Protein AF-A0A401Z624-F1 (afdb_monomer_lite)

Foldseek 3Di:
DDPPPPLVVLLVVLVVDDLLNLLVLLCVQLVHDSVPADQQDQSVVSPDDLVSLVVVCVVNVSSQQNDDSVQCVVRVGSNSVRVSSVVSSVVSVVVPDPPPPDDDD

Structure (mmCIF, N/CA/C/O backbone):
data_AF-A0A401Z624-F1
#
_entry.id   AF-A0A401Z624-F1
#
loop_
_atom_site.group_PDB
_atom_site.id
_atom_site.type_symbol
_atom_site.label_atom_id
_atom_site.label_alt_id
_atom_site.label_comp_id
_atom_site.label_asym_id
_atom_site.label_entity_id
_atom_site.label_seq_id
_atom_site.pdbx_PDB_ins_code
_atom_site.Cartn_x
_atom_site.Cartn_y
_atom_site.Cartn_z
_atom_site.occupancy
_atom_site.B_iso_or_equiv
_atom_site.auth_seq_id
_atom_site.auth_comp_id
_atom_site.auth_asym_id
_atom_site.auth_atom_id
_atom_site.pdbx_PDB_model_num
ATOM 1 N N . MET A 1 1 ? 33.725 -10.869 -4.972 1.00 37.97 1 MET A N 1
ATOM 2 C CA . MET A 1 1 ? 32.583 -11.779 -5.185 1.00 37.97 1 MET A CA 1
ATOM 3 C C . MET A 1 1 ? 31.364 -10.884 -5.288 1.00 37.97 1 MET A C 1
ATOM 5 O O . MET A 1 1 ? 30.887 -10.403 -4.270 1.00 37.97 1 MET A O 1
ATOM 9 N N . GLU A 1 2 ? 30.990 -10.493 -6.501 1.00 45.91 2 GLU A N 1
ATOM 10 C CA . GLU A 1 2 ? 29.825 -9.629 -6.716 1.00 45.91 2 GLU A CA 1
ATOM 11 C C . GLU A 1 2 ? 28.562 -10.496 -6.592 1.00 45.91 2 GLU A C 1
ATOM 13 O O . GLU A 1 2 ? 28.540 -11.584 -7.176 1.00 45.91 2 GLU A O 1
ATOM 18 N N . PRO A 1 3 ? 27.530 -10.097 -5.826 1.00 47.41 3 PRO A N 1
ATOM 19 C CA . PRO A 1 3 ? 26.260 -10.803 -5.850 1.00 47.41 3 PRO A CA 1
ATOM 20 C C . PRO A 1 3 ? 25.618 -10.533 -7.211 1.00 47.41 3 PRO A C 1
ATOM 22 O O . PRO A 1 3 ? 25.038 -9.475 -7.445 1.00 47.41 3 PRO A O 1
ATOM 25 N N . ARG A 1 4 ? 25.764 -11.481 -8.139 1.00 44.25 4 ARG A N 1
ATOM 26 C CA . ARG A 1 4 ? 24.970 -11.526 -9.364 1.00 44.25 4 ARG A CA 1
ATOM 27 C C . ARG A 1 4 ? 23.525 -11.725 -8.921 1.00 44.25 4 ARG A C 1
ATOM 29 O O . ARG A 1 4 ? 23.127 -12.836 -8.604 1.00 44.25 4 ARG A O 1
ATOM 36 N N . THR A 1 5 ? 22.770 -10.639 -8.801 1.00 48.84 5 THR A N 1
ATOM 37 C CA . THR A 1 5 ? 21.320 -10.720 -8.645 1.00 48.84 5 THR A CA 1
ATOM 38 C C . THR A 1 5 ? 20.800 -11.328 -9.937 1.00 48.84 5 THR A C 1
ATOM 40 O O . THR A 1 5 ? 20.775 -10.655 -10.966 1.00 48.84 5 THR A O 1
ATOM 43 N N . ASP A 1 6 ? 20.485 -12.620 -9.919 1.00 51.53 6 ASP A N 1
ATOM 44 C CA . ASP A 1 6 ? 19.865 -13.287 -11.053 1.00 51.53 6 ASP A CA 1
ATOM 45 C C . ASP A 1 6 ? 18.587 -12.521 -11.437 1.00 51.53 6 ASP A C 1
ATOM 47 O O . ASP A 1 6 ? 17.678 -12.412 -10.607 1.00 51.53 6 ASP A O 1
ATOM 51 N N . PRO A 1 7 ? 18.479 -11.984 -12.669 1.00 56.34 7 PRO A N 1
ATOM 52 C CA . PRO A 1 7 ? 17.293 -11.234 -13.092 1.00 56.34 7 PRO A CA 1
ATOM 53 C C . PRO A 1 7 ? 16.022 -12.098 -13.022 1.00 56.34 7 PRO A C 1
ATOM 55 O O . PRO A 1 7 ? 14.942 -11.592 -12.740 1.00 56.34 7 PRO A O 1
ATOM 58 N N . ASN A 1 8 ? 16.176 -13.420 -13.147 1.00 54.53 8 ASN A N 1
ATOM 59 C CA . ASN A 1 8 ? 15.101 -14.401 -13.009 1.00 54.53 8 ASN A CA 1
ATOM 60 C C . ASN A 1 8 ? 14.510 -14.475 -11.583 1.00 54.53 8 ASN A C 1
ATOM 62 O O . ASN A 1 8 ? 13.323 -14.730 -11.410 1.00 54.53 8 ASN A O 1
ATOM 66 N N . ALA A 1 9 ? 15.315 -14.237 -10.539 1.00 58.25 9 ALA A N 1
ATOM 67 C CA . ALA A 1 9 ? 14.831 -14.271 -9.155 1.00 58.25 9 ALA A CA 1
ATOM 68 C C . ALA A 1 9 ? 14.008 -13.022 -8.801 1.00 58.25 9 ALA A C 1
ATOM 70 O O . ALA A 1 9 ? 13.064 -13.105 -8.014 1.00 58.25 9 ALA A O 1
ATOM 71 N N . ALA A 1 10 ? 14.354 -11.872 -9.387 1.00 58.62 10 ALA A N 1
ATOM 72 C CA . ALA A 1 10 ? 13.583 -10.644 -9.234 1.00 58.62 10 ALA A CA 1
ATOM 73 C C . ALA A 1 10 ? 12.229 -10.741 -9.956 1.00 58.62 10 ALA A C 1
ATOM 75 O O . ALA A 1 10 ? 11.221 -10.349 -9.374 1.00 58.62 10 ALA A O 1
ATOM 76 N N . ASP A 1 11 ? 12.192 -11.338 -11.154 1.00 58.66 11 ASP A N 1
ATOM 77 C CA . ASP A 1 11 ? 10.957 -11.551 -11.923 1.00 58.66 11 ASP A CA 1
ATOM 78 C C . ASP A 1 11 ? 9.979 -12.494 -11.199 1.00 58.66 11 ASP A C 1
ATOM 80 O O . ASP A 1 11 ? 8.834 -12.125 -10.945 1.00 58.66 11 ASP A O 1
ATOM 84 N N . ALA A 1 12 ? 10.456 -13.641 -10.701 1.00 63.97 12 ALA A N 1
ATOM 85 C CA . ALA A 1 12 ? 9.631 -14.554 -9.902 1.00 63.97 12 ALA A CA 1
ATOM 86 C C . ALA A 1 12 ? 9.092 -13.903 -8.611 1.00 63.97 12 ALA A C 1
ATOM 88 O O . ALA A 1 12 ? 7.979 -14.191 -8.158 1.00 63.97 12 ALA A O 1
ATOM 89 N N . ALA A 1 13 ? 9.869 -13.008 -7.996 1.00 66.81 13 ALA A N 1
ATOM 90 C CA . ALA A 1 13 ? 9.464 -12.321 -6.776 1.00 66.81 13 ALA A CA 1
ATOM 91 C C . ALA A 1 13 ? 8.504 -11.143 -7.043 1.00 66.81 13 ALA A C 1
ATOM 93 O O . ALA A 1 13 ? 7.636 -10.870 -6.210 1.00 66.81 13 ALA A O 1
ATOM 94 N N . ALA A 1 14 ? 8.613 -10.490 -8.204 1.00 71.19 14 ALA A N 1
ATOM 95 C CA . ALA A 1 14 ? 7.617 -9.553 -8.716 1.00 71.19 14 ALA A CA 1
ATOM 96 C C . ALA A 1 14 ? 6.309 -10.274 -9.069 1.00 71.19 14 ALA A C 1
ATOM 98 O O . ALA A 1 14 ? 5.232 -9.778 -8.736 1.00 71.19 14 ALA A O 1
ATOM 99 N N . ASP A 1 15 ? 6.382 -11.462 -9.673 1.00 74.69 15 ASP A N 1
ATOM 100 C CA . ASP A 1 15 ? 5.212 -12.276 -10.004 1.00 74.69 15 ASP A CA 1
ATOM 101 C C . ASP A 1 15 ? 4.479 -12.801 -8.757 1.00 74.69 15 ASP A C 1
ATOM 103 O O . ASP A 1 15 ? 3.252 -12.850 -8.701 1.00 74.69 15 ASP A O 1
ATOM 107 N N . SER A 1 16 ? 5.233 -13.055 -7.687 1.00 79.25 16 SER A N 1
ATOM 108 C CA . SER A 1 16 ? 4.692 -13.439 -6.379 1.00 79.25 16 SER A CA 1
ATOM 109 C C . SER A 1 16 ? 3.860 -12.337 -5.697 1.00 79.25 16 SER A C 1
ATOM 111 O O . SER A 1 16 ? 3.217 -12.594 -4.672 1.00 79.25 16 SER A O 1
ATOM 113 N N . MET A 1 17 ? 3.878 -11.100 -6.208 1.00 87.94 17 MET A N 1
ATOM 114 C CA . MET A 1 17 ? 3.073 -10.000 -5.681 1.00 87.94 17 MET A CA 1
ATOM 115 C C . MET A 1 17 ? 1.659 -10.056 -6.265 1.00 87.94 17 MET A C 1
ATOM 117 O O . MET A 1 17 ? 1.445 -9.739 -7.431 1.00 87.94 17 MET A O 1
ATOM 121 N N . THR A 1 18 ? 0.684 -10.423 -5.436 1.00 91.38 18 THR A N 1
ATOM 122 C CA . THR A 1 18 ? -0.733 -10.575 -5.809 1.00 91.38 18 THR A CA 1
ATOM 123 C C . THR A 1 18 ? -1.636 -9.667 -4.955 1.00 91.38 18 THR A C 1
ATOM 125 O O . THR A 1 18 ? -1.199 -9.215 -3.890 1.00 91.38 18 THR A O 1
ATOM 128 N N . PRO A 1 19 ? -2.898 -9.396 -5.360 1.00 91.38 19 PRO A N 1
ATOM 129 C CA . PRO A 1 19 ? -3.818 -8.584 -4.558 1.00 91.38 19 PRO A CA 1
ATOM 130 C C . PRO A 1 19 ? -3.997 -9.067 -3.106 1.00 91.38 19 PRO A C 1
ATOM 132 O O . PRO A 1 19 ? -3.926 -8.228 -2.203 1.00 91.38 19 PRO A O 1
ATOM 135 N N . PRO A 1 20 ? -4.198 -10.379 -2.826 1.00 91.94 20 PRO A N 1
ATOM 136 C CA . PRO A 1 20 ? -4.304 -10.850 -1.447 1.00 91.94 20 PRO A CA 1
ATOM 137 C C . PRO A 1 20 ? -2.996 -10.635 -0.678 1.00 91.94 20 PRO A C 1
ATOM 139 O O . PRO A 1 20 ? -3.040 -10.119 0.431 1.00 91.94 20 PRO A O 1
ATOM 142 N N . ARG A 1 21 ? -1.835 -10.881 -1.299 1.00 91.12 21 ARG A N 1
ATOM 143 C CA . ARG A 1 21 ? -0.517 -10.635 -0.688 1.00 91.12 21 ARG A CA 1
ATOM 144 C C . ARG A 1 21 ? -0.309 -9.175 -0.296 1.00 91.12 21 ARG A C 1
ATOM 146 O O . ARG A 1 21 ? 0.212 -8.892 0.783 1.00 91.12 21 ARG A O 1
ATOM 153 N N . LEU A 1 22 ? -0.696 -8.243 -1.170 1.00 92.38 22 LEU A N 1
ATOM 154 C CA . LEU A 1 22 ? -0.631 -6.808 -0.890 1.00 92.38 22 LEU A CA 1
ATOM 155 C C . LEU A 1 22 ? -1.487 -6.466 0.331 1.00 92.38 22 LEU A C 1
ATOM 157 O O . LEU A 1 22 ? -1.010 -5.816 1.259 1.00 92.38 22 LEU A O 1
ATOM 161 N N . ARG A 1 23 ? -2.734 -6.943 0.340 1.00 94.00 23 ARG A N 1
ATOM 162 C CA . ARG A 1 23 ? -3.674 -6.743 1.444 1.00 94.00 23 ARG A CA 1
ATOM 163 C C . ARG A 1 23 ? -3.140 -7.315 2.754 1.00 94.00 23 ARG A C 1
ATOM 165 O O . ARG A 1 23 ? -3.147 -6.597 3.744 1.00 94.00 23 ARG A O 1
ATOM 172 N N . GLU A 1 24 ? -2.643 -8.549 2.761 1.00 93.25 24 GLU A N 1
ATOM 173 C CA . GLU A 1 24 ? -2.038 -9.184 3.941 1.00 93.25 24 GLU A CA 1
ATOM 174 C C . GLU A 1 24 ? -0.857 -8.371 4.479 1.00 93.25 24 GLU A C 1
ATOM 176 O O . GLU A 1 24 ? -0.768 -8.111 5.677 1.00 93.25 24 GLU A O 1
ATOM 181 N N . THR A 1 25 ? 0.020 -7.908 3.585 1.00 91.62 25 THR A N 1
ATOM 182 C CA . THR A 1 25 ? 1.190 -7.103 3.956 1.00 91.62 25 THR A CA 1
ATOM 183 C C . THR A 1 25 ? 0.768 -5.786 4.611 1.00 91.62 25 THR A C 1
ATOM 185 O O . THR A 1 25 ? 1.297 -5.410 5.654 1.00 91.62 25 THR A O 1
ATOM 188 N N . VAL A 1 26 ? -0.208 -5.088 4.027 1.00 92.31 26 VAL A N 1
ATOM 189 C CA . VAL A 1 26 ? -0.732 -3.828 4.570 1.00 92.31 26 VAL A CA 1
ATOM 190 C C . VAL A 1 26 ? -1.479 -4.056 5.889 1.00 92.31 26 VAL A C 1
ATOM 192 O O . VAL A 1 26 ? -1.303 -3.286 6.831 1.00 92.31 26 VAL A O 1
ATOM 195 N N . ALA A 1 27 ? -2.270 -5.123 5.989 1.00 93.19 27 ALA A N 1
ATOM 196 C CA . ALA A 1 27 ? -3.010 -5.479 7.196 1.00 93.19 27 ALA A CA 1
ATOM 197 C C . ALA A 1 27 ? -2.076 -5.765 8.376 1.00 93.19 27 ALA A C 1
ATOM 199 O O . ALA A 1 27 ? -2.286 -5.231 9.463 1.00 93.19 27 ALA A O 1
ATOM 200 N N . ALA A 1 28 ? -0.997 -6.517 8.139 1.00 91.88 28 ALA A N 1
ATOM 201 C CA . ALA A 1 28 ? 0.021 -6.809 9.144 1.00 91.88 28 ALA A CA 1
ATOM 202 C C . ALA A 1 28 ? 0.725 -5.541 9.653 1.00 91.88 28 ALA A C 1
ATOM 204 O O . ALA A 1 28 ? 1.010 -5.426 10.842 1.00 91.88 28 ALA A O 1
ATOM 205 N N . VAL A 1 29 ? 0.974 -4.580 8.762 1.00 90.62 29 VAL A N 1
ATOM 206 C CA . VAL A 1 29 ? 1.586 -3.288 9.097 1.00 90.62 29 VAL A CA 1
ATOM 207 C C . VAL A 1 29 ? 0.652 -2.412 9.936 1.00 90.62 29 VAL A C 1
ATOM 209 O O . VAL A 1 29 ? 1.091 -1.777 10.891 1.00 90.62 29 VAL A O 1
ATOM 212 N N . ILE A 1 30 ? -0.634 -2.368 9.583 1.00 91.19 30 ILE A N 1
ATOM 213 C CA . ILE A 1 30 ? -1.652 -1.609 10.325 1.00 91.19 30 ILE A CA 1
ATOM 214 C C . ILE A 1 30 ? -2.011 -2.316 11.647 1.00 91.19 30 ILE A C 1
ATOM 216 O O . ILE A 1 30 ? -2.445 -1.671 12.597 1.00 91.19 30 ILE A O 1
ATOM 220 N N . GLY A 1 31 ? -1.815 -3.635 11.725 1.00 90.56 31 GLY A N 1
ATOM 221 C CA . GLY A 1 31 ? -2.228 -4.462 12.858 1.00 90.56 31 GLY A CA 1
ATOM 222 C C . GLY A 1 31 ? -3.722 -4.795 12.836 1.00 90.56 31 GLY A C 1
ATOM 223 O O . GLY A 1 31 ? -4.352 -4.866 13.888 1.00 90.56 31 GLY A O 1
ATOM 224 N N . THR A 1 32 ? -4.301 -4.967 11.645 1.00 90.94 32 THR A N 1
ATOM 225 C CA . THR A 1 32 ? -5.717 -5.313 11.449 1.00 90.94 32 THR A CA 1
ATOM 226 C C . THR A 1 32 ? -5.870 -6.602 10.646 1.00 90.94 32 THR A C 1
ATOM 228 O O . THR A 1 32 ? -4.902 -7.130 10.103 1.00 90.94 32 THR A O 1
ATOM 231 N N . ASP A 1 33 ? -7.096 -7.112 10.571 1.00 92.25 33 ASP A N 1
ATOM 232 C CA . ASP A 1 33 ? -7.420 -8.276 9.752 1.00 92.25 33 ASP A CA 1
ATOM 233 C C . ASP A 1 33 ? -7.469 -7.897 8.256 1.00 92.25 33 ASP A C 1
ATOM 235 O O . ASP A 1 33 ? -8.063 -6.866 7.910 1.00 92.25 33 ASP A O 1
ATOM 239 N N . PRO A 1 34 ? -6.864 -8.688 7.350 1.00 90.94 34 PRO A N 1
ATOM 240 C CA . PRO A 1 34 ? -6.898 -8.401 5.920 1.00 90.94 34 PRO A CA 1
ATOM 241 C C . PRO A 1 34 ? -8.320 -8.361 5.352 1.00 90.94 34 PRO A C 1
ATOM 243 O O . PRO A 1 34 ? -8.581 -7.537 4.478 1.00 90.94 34 PRO A O 1
ATOM 246 N N . ASP A 1 35 ? -9.253 -9.170 5.851 1.00 90.56 35 ASP A N 1
ATOM 247 C CA . ASP A 1 35 ? -10.642 -9.204 5.377 1.00 90.56 35 ASP A CA 1
ATOM 248 C C . ASP A 1 35 ? -11.397 -7.902 5.710 1.00 90.56 35 ASP A C 1
ATOM 250 O O . ASP A 1 35 ? -12.274 -7.458 4.967 1.00 90.56 35 ASP A O 1
ATOM 254 N N . ASN A 1 36 ? -10.968 -7.197 6.764 1.00 89.94 36 ASN A N 1
ATOM 255 C CA . ASN A 1 36 ? -11.492 -5.875 7.118 1.00 89.94 36 ASN A CA 1
ATOM 256 C C . ASN A 1 36 ? -10.971 -4.743 6.209 1.00 89.94 36 ASN A C 1
ATOM 258 O O . ASN A 1 36 ? -11.542 -3.644 6.194 1.00 89.94 36 ASN A O 1
ATOM 262 N N . LEU A 1 37 ? -9.907 -4.973 5.431 1.00 91.19 37 LEU A N 1
ATOM 263 C CA . LEU A 1 37 ? -9.367 -3.980 4.504 1.00 91.19 37 LEU A CA 1
ATOM 264 C C . LEU A 1 37 ? -10.073 -4.027 3.143 1.00 91.19 37 LEU A C 1
ATOM 266 O O . LEU A 1 37 ? -9.753 -4.828 2.258 1.00 91.19 37 LEU A O 1
ATOM 270 N N . ARG A 1 38 ? -10.994 -3.082 2.929 1.00 91.12 38 ARG A N 1
ATOM 271 C CA . ARG A 1 38 ? -11.633 -2.882 1.618 1.00 91.12 38 ARG A CA 1
ATOM 272 C C . ARG A 1 38 ? -10.707 -2.148 0.646 1.00 91.12 38 ARG A C 1
ATOM 274 O O . ARG A 1 38 ? -9.904 -1.314 1.053 1.00 91.12 38 ARG A O 1
ATOM 281 N N . GLY A 1 39 ? -10.880 -2.427 -0.648 1.00 89.94 39 GLY A N 1
ATOM 282 C CA . GLY A 1 39 ? -10.070 -1.867 -1.740 1.00 89.94 39 GLY A CA 1
ATOM 283 C C . GLY A 1 39 ? -10.029 -0.336 -1.785 1.00 89.94 39 GLY A C 1
ATOM 284 O O . GLY A 1 39 ? -8.971 0.238 -2.014 1.00 89.94 39 GLY A O 1
ATOM 285 N N . ASP A 1 40 ? -11.165 0.302 -1.508 1.00 92.75 40 ASP A N 1
ATOM 286 C CA . ASP A 1 40 ? -11.374 1.755 -1.606 1.00 92.75 40 ASP A CA 1
ATOM 287 C C . ASP A 1 40 ? -11.053 2.519 -0.303 1.00 92.75 40 ASP A C 1
ATOM 289 O O . ASP A 1 40 ? -11.073 3.745 -0.258 1.00 92.75 40 ASP A O 1
ATOM 293 N N . GLN A 1 41 ? -10.739 1.811 0.789 1.00 92.75 41 GLN A N 1
ATOM 294 C CA . GLN A 1 41 ? -10.481 2.460 2.077 1.00 92.75 41 GLN A CA 1
ATOM 295 C C . GLN A 1 41 ? -9.163 3.230 2.055 1.00 92.75 41 GLN A C 1
ATOM 297 O O . GLN A 1 41 ? -8.146 2.741 1.561 1.00 92.75 41 GLN A O 1
ATOM 302 N N . ASN A 1 42 ? -9.162 4.402 2.689 1.00 92.62 42 ASN A N 1
ATOM 303 C CA . ASN A 1 42 ? -7.947 5.173 2.900 1.00 92.62 42 ASN A CA 1
ATOM 304 C C . ASN A 1 42 ? -7.115 4.557 4.036 1.00 92.62 42 ASN A C 1
ATOM 306 O O . ASN A 1 42 ? -7.438 4.690 5.215 1.00 92.62 42 ASN A O 1
ATOM 310 N N . LEU A 1 43 ? -6.017 3.907 3.669 1.00 92.81 43 LEU A N 1
ATOM 311 C CA . LEU A 1 43 ? -5.115 3.195 4.565 1.00 92.81 43 LEU A CA 1
ATOM 312 C C . LEU A 1 43 ? -4.442 4.113 5.591 1.00 92.81 43 LEU A C 1
ATOM 314 O O . LEU A 1 43 ? -4.207 3.694 6.721 1.00 92.81 43 LEU A O 1
ATOM 318 N N . VAL A 1 44 ? -4.165 5.370 5.233 1.00 92.44 44 VAL A N 1
ATOM 319 C CA . VAL A 1 44 ? -3.577 6.349 6.163 1.00 92.44 44 VAL A CA 1
ATOM 320 C C . VAL A 1 44 ? -4.556 6.671 7.288 1.00 92.44 44 VAL A C 1
ATOM 322 O O . VAL A 1 44 ? -4.15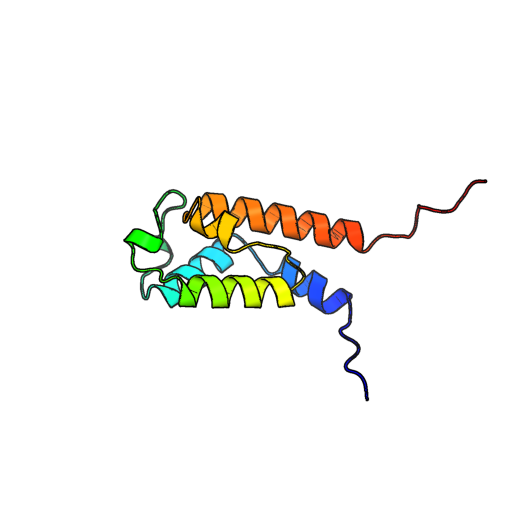5 6.733 8.448 1.00 92.44 44 VAL A O 1
ATOM 325 N N . LEU A 1 45 ? -5.852 6.793 6.973 1.00 92.00 45 LEU A N 1
ATOM 326 C CA . LEU A 1 45 ? -6.899 6.981 7.986 1.00 92.00 45 LEU A CA 1
ATOM 327 C C . LEU A 1 45 ? -7.078 5.750 8.884 1.00 92.00 45 LEU A C 1
ATOM 329 O O . LEU A 1 45 ? -7.503 5.890 10.026 1.00 92.00 45 LEU A O 1
ATOM 333 N N . LEU A 1 46 ? -6.727 4.560 8.388 1.00 90.69 46 LEU A N 1
ATOM 334 C CA . LEU A 1 46 ? -6.731 3.315 9.160 1.00 90.69 46 LEU A CA 1
ATOM 335 C C . LEU A 1 46 ? -5.489 3.143 10.050 1.00 90.69 46 LEU A C 1
ATOM 337 O O . LEU A 1 46 ? -5.430 2.183 10.811 1.00 90.69 46 LEU A O 1
ATOM 341 N N . GLY A 1 47 ? -4.517 4.059 9.982 1.00 89.75 47 GLY A N 1
ATOM 342 C CA . GLY A 1 47 ? -3.309 4.037 10.811 1.00 89.75 47 GLY A CA 1
ATOM 343 C C . GLY A 1 47 ? -2.014 3.738 10.054 1.00 89.75 47 GLY A C 1
ATOM 344 O O . GLY A 1 47 ? -0.964 3.611 10.682 1.00 89.75 47 GLY A O 1
ATOM 345 N N . LEU A 1 48 ? -2.042 3.651 8.718 1.00 92.81 48 LEU A N 1
ATOM 346 C CA . LEU A 1 48 ? -0.826 3.455 7.933 1.00 92.81 48 LEU A CA 1
ATOM 347 C C . LEU A 1 48 ? 0.047 4.718 7.920 1.00 92.81 48 LEU A C 1
ATOM 349 O O . LEU A 1 48 ? -0.298 5.737 7.322 1.00 92.81 48 LEU A O 1
ATOM 353 N N . GLY A 1 49 ? 1.220 4.632 8.545 1.00 92.31 49 GLY A N 1
ATOM 354 C CA . GLY A 1 49 ? 2.183 5.730 8.593 1.00 92.31 49 GLY A CA 1
ATOM 355 C C . GLY A 1 49 ? 3.082 5.841 7.354 1.00 92.31 49 GLY A C 1
ATOM 356 O O . GLY A 1 49 ? 3.333 4.873 6.634 1.00 92.31 49 GLY A O 1
ATOM 357 N N . SER A 1 50 ? 3.666 7.027 7.155 1.00 90.81 50 SER A N 1
ATOM 358 C CA . SER A 1 50 ? 4.631 7.304 6.075 1.00 90.81 50 SER A CA 1
ATOM 359 C C . SER A 1 50 ? 5.883 6.432 6.138 1.00 90.81 50 SER A C 1
ATOM 361 O O . SER A 1 50 ? 6.421 6.054 5.100 1.00 90.81 50 SER A O 1
ATOM 363 N N . LEU A 1 51 ? 6.350 6.091 7.345 1.00 90.75 51 LEU A N 1
ATOM 364 C CA . LEU A 1 51 ? 7.507 5.212 7.521 1.00 90.75 51 LEU A CA 1
ATOM 365 C C . LEU A 1 51 ? 7.234 3.821 6.946 1.00 90.75 51 LEU A C 1
ATOM 367 O O . LEU A 1 51 ? 8.065 3.278 6.221 1.00 90.75 51 LEU A O 1
ATOM 371 N N . GLU A 1 52 ? 6.053 3.283 7.224 1.00 91.31 52 GLU A N 1
ATOM 372 C CA . GLU A 1 52 ? 5.654 1.968 6.748 1.00 91.31 52 GLU A CA 1
ATOM 373 C C . GLU A 1 52 ? 5.456 1.965 5.232 1.00 91.31 52 GLU A C 1
ATOM 375 O O . GLU A 1 52 ? 5.985 1.096 4.542 1.00 91.31 52 GLU A O 1
ATOM 380 N N . MET A 1 53 ? 4.832 3.011 4.681 1.00 92.25 53 MET A N 1
ATOM 381 C CA . MET A 1 53 ? 4.783 3.225 3.231 1.00 92.25 53 MET A CA 1
ATOM 382 C C . MET A 1 53 ? 6.177 3.243 2.591 1.00 92.25 53 MET A C 1
ATOM 384 O O . MET A 1 53 ? 6.401 2.582 1.578 1.00 92.25 53 MET A O 1
ATOM 388 N N . MET A 1 54 ? 7.142 3.957 3.180 1.00 92.19 54 MET A N 1
ATOM 389 C CA . MET A 1 54 ? 8.516 3.971 2.670 1.00 92.19 54 MET A CA 1
ATOM 390 C C . MET A 1 54 ? 9.171 2.586 2.728 1.00 92.19 54 MET A C 1
ATOM 392 O O . MET A 1 54 ? 9.892 2.213 1.800 1.00 92.19 54 MET A O 1
ATOM 396 N N . ARG A 1 55 ? 8.921 1.799 3.783 1.00 91.25 55 ARG A N 1
ATOM 397 C CA . ARG A 1 55 ? 9.410 0.414 3.879 1.00 91.25 55 ARG A CA 1
ATOM 398 C C . ARG A 1 55 ? 8.839 -0.458 2.758 1.00 91.25 55 ARG A C 1
ATOM 400 O O . ARG A 1 55 ? 9.611 -1.170 2.117 1.00 91.25 55 ARG A O 1
ATOM 407 N N . LEU A 1 56 ? 7.538 -0.352 2.482 1.00 91.44 56 LEU A N 1
ATOM 408 C CA . LEU A 1 56 ? 6.864 -1.085 1.402 1.00 91.44 56 LEU A CA 1
ATOM 409 C C . LEU A 1 56 ? 7.429 -0.715 0.026 1.00 91.44 56 LEU A C 1
ATOM 411 O O . LEU A 1 56 ? 7.836 -1.595 -0.729 1.00 91.44 56 LEU A O 1
ATOM 415 N N . VAL A 1 57 ? 7.561 0.583 -0.265 1.00 91.44 57 VAL A N 1
ATOM 416 C CA . VAL A 1 57 ? 8.157 1.078 -1.519 1.00 91.44 57 VAL A CA 1
ATOM 417 C C . VAL A 1 57 ? 9.565 0.524 -1.720 1.00 91.44 57 VAL A C 1
ATOM 419 O O . VAL A 1 57 ? 9.903 0.042 -2.801 1.00 91.44 57 VAL A O 1
ATOM 422 N N . ASN A 1 58 ? 10.398 0.568 -0.679 1.00 90.38 58 ASN A N 1
ATOM 423 C CA . ASN A 1 58 ? 11.756 0.039 -0.749 1.00 90.38 58 ASN A CA 1
ATOM 424 C C . ASN A 1 58 ? 11.775 -1.479 -0.955 1.00 90.38 58 ASN A C 1
ATOM 426 O O . ASN A 1 58 ? 12.621 -1.978 -1.694 1.00 90.38 58 ASN A O 1
ATOM 430 N N . GLN A 1 59 ? 10.846 -2.215 -0.340 1.00 88.50 59 GLN A N 1
ATOM 431 C CA . GLN A 1 59 ? 10.713 -3.652 -0.558 1.00 88.50 59 GLN A CA 1
ATOM 432 C C . GLN A 1 59 ? 10.364 -3.953 -2.018 1.00 88.50 59 GLN A C 1
ATOM 434 O O . GLN A 1 59 ? 11.074 -4.727 -2.651 1.00 88.50 59 GLN A O 1
ATOM 439 N N . TRP A 1 60 ? 9.350 -3.298 -2.582 1.00 89.44 60 TRP A N 1
ATOM 440 C CA . TRP A 1 60 ? 8.933 -3.501 -3.973 1.00 89.44 60 TRP A CA 1
ATOM 441 C C . TRP A 1 60 ? 10.023 -3.124 -4.976 1.00 89.44 60 TRP A C 1
ATOM 443 O O . TRP A 1 60 ? 10.272 -3.871 -5.918 1.00 89.44 60 TRP A O 1
ATOM 453 N N . ARG A 1 61 ? 10.772 -2.046 -4.725 1.00 86.56 61 ARG A N 1
ATOM 454 C CA . ARG A 1 61 ? 11.933 -1.675 -5.550 1.00 86.56 61 ARG A CA 1
ATOM 455 C C . ARG A 1 61 ? 13.003 -2.763 -5.608 1.00 86.56 61 ARG A C 1
ATOM 457 O O . ARG A 1 61 ? 13.602 -2.961 -6.659 1.00 86.56 61 ARG A O 1
ATOM 464 N N . ARG A 1 62 ? 13.227 -3.494 -4.510 1.00 84.25 62 ARG A N 1
ATOM 465 C CA . ARG A 1 62 ? 14.151 -4.646 -4.482 1.00 84.25 62 ARG A CA 1
ATOM 466 C C . ARG A 1 62 ? 13.634 -5.838 -5.287 1.00 84.25 62 ARG A C 1
ATOM 468 O O . ARG A 1 62 ? 14.441 -6.664 -5.693 1.00 84.25 62 ARG A O 1
ATOM 475 N N . LEU A 1 63 ? 12.324 -5.905 -5.525 1.00 82.69 63 LEU A N 1
ATOM 476 C CA . LEU A 1 63 ? 11.681 -6.877 -6.413 1.00 82.69 63 LEU A CA 1
ATOM 477 C C . LEU A 1 63 ? 11.665 -6.410 -7.879 1.00 82.69 63 LEU A C 1
ATOM 479 O O . LEU A 1 63 ? 11.047 -7.054 -8.709 1.00 82.69 63 LEU A O 1
ATOM 483 N N . GLY A 1 64 ? 12.283 -5.271 -8.211 1.00 84.81 64 GLY A N 1
ATOM 484 C CA . GLY A 1 64 ? 12.227 -4.690 -9.559 1.00 84.81 64 GLY A CA 1
ATOM 485 C C . GLY A 1 64 ? 10.963 -3.868 -9.842 1.00 84.81 64 GLY A C 1
ATOM 486 O O . GLY A 1 64 ? 10.853 -3.256 -10.902 1.00 84.81 64 GLY A O 1
ATOM 487 N N . LEU A 1 65 ? 10.038 -3.763 -8.883 1.00 88.44 65 LEU A N 1
ATOM 488 C CA . LEU A 1 65 ? 8.802 -2.998 -9.030 1.00 88.44 65 LEU A CA 1
ATOM 489 C C . LEU A 1 65 ? 9.060 -1.509 -8.786 1.00 88.44 65 LEU A C 1
ATOM 491 O O . LEU A 1 65 ? 9.284 -1.055 -7.658 1.00 88.44 65 LEU A O 1
ATOM 495 N N . ARG A 1 66 ? 9.013 -0.722 -9.860 1.00 87.12 66 ARG A N 1
ATOM 496 C CA . ARG A 1 66 ? 9.246 0.729 -9.829 1.00 87.12 66 ARG A CA 1
ATOM 497 C C . ARG A 1 66 ? 7.986 1.487 -9.399 1.00 87.12 66 ARG A C 1
ATOM 499 O O . ARG A 1 66 ? 7.361 2.175 -10.195 1.00 87.12 66 ARG A O 1
ATOM 506 N N . VAL A 1 67 ? 7.632 1.382 -8.121 1.00 90.81 67 VAL A N 1
ATOM 507 C CA . VAL A 1 67 ? 6.525 2.139 -7.510 1.00 90.81 67 VAL A CA 1
ATOM 508 C C . VAL A 1 67 ? 7.087 3.330 -6.726 1.00 90.81 67 VAL A C 1
ATOM 510 O O . VAL A 1 67 ? 8.107 3.200 -6.043 1.00 90.81 67 VAL A O 1
ATOM 513 N N . ALA A 1 68 ? 6.460 4.504 -6.833 1.00 89.44 68 ALA A N 1
ATOM 514 C CA . ALA A 1 68 ? 6.894 5.710 -6.131 1.00 89.44 68 ALA A CA 1
ATOM 515 C C . ALA A 1 68 ? 5.981 6.034 -4.943 1.00 89.44 68 ALA A C 1
ATOM 517 O O . ALA A 1 68 ? 4.761 5.922 -5.022 1.00 89.44 68 ALA A O 1
ATOM 518 N N . PHE A 1 69 ? 6.582 6.490 -3.841 1.00 91.25 69 PHE A N 1
ATOM 519 C CA . PHE A 1 69 ? 5.851 6.877 -2.631 1.00 91.25 69 PHE A CA 1
ATOM 520 C C . PHE A 1 69 ? 4.784 7.942 -2.907 1.00 91.25 69 PHE A C 1
ATOM 522 O O . PHE A 1 69 ? 3.685 7.845 -2.380 1.00 91.25 69 PHE A O 1
ATOM 529 N N . GLN A 1 70 ? 5.086 8.930 -3.755 1.00 92.00 70 GLN A N 1
ATOM 530 C CA . GLN A 1 70 ? 4.144 9.995 -4.106 1.00 92.00 70 GLN A CA 1
ATOM 531 C C . GL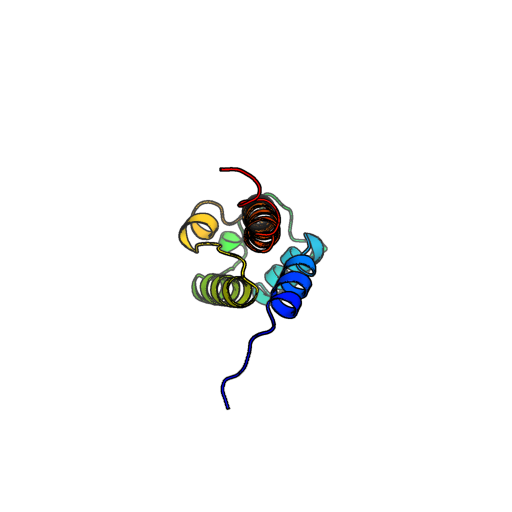N A 1 70 ? 2.844 9.463 -4.726 1.00 92.00 70 GLN A C 1
ATOM 533 O O . GLN A 1 70 ? 1.775 9.964 -4.398 1.00 92.00 70 GLN A O 1
ATOM 538 N N . ASP A 1 71 ? 2.921 8.424 -5.563 1.00 91.31 71 ASP A N 1
ATOM 539 C C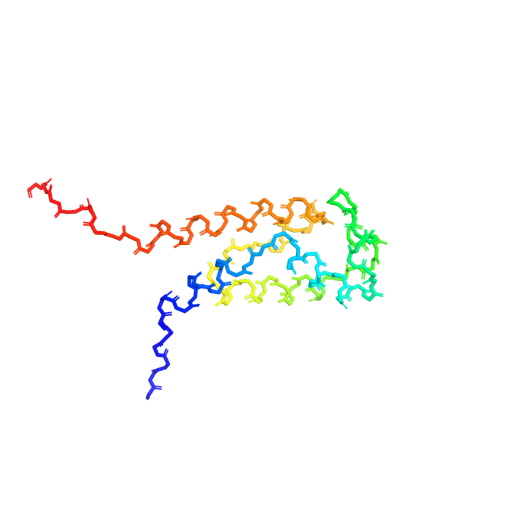A . ASP A 1 71 ? 1.745 7.800 -6.173 1.00 91.31 71 ASP A CA 1
ATOM 540 C C . ASP A 1 71 ? 0.899 7.070 -5.128 1.00 91.31 71 ASP A C 1
ATOM 542 O O . ASP A 1 71 ? -0.329 7.140 -5.164 1.00 91.31 71 ASP A O 1
ATOM 546 N N . LEU A 1 72 ? 1.557 6.416 -4.168 1.00 91.88 72 LEU A N 1
ATOM 547 C CA . LEU A 1 72 ? 0.891 5.725 -3.065 1.00 91.88 72 LEU A CA 1
ATOM 548 C C . LEU A 1 72 ? 0.257 6.697 -2.071 1.00 91.88 72 LEU A C 1
ATOM 550 O O . LEU A 1 72 ? -0.847 6.454 -1.597 1.00 91.88 72 LEU A O 1
ATOM 554 N N . ALA A 1 73 ? 0.949 7.790 -1.756 1.00 92.00 73 ALA A N 1
ATOM 555 C CA . ALA A 1 73 ? 0.475 8.814 -0.836 1.00 92.00 73 ALA A CA 1
ATOM 556 C C . ALA A 1 73 ? -0.665 9.648 -1.440 1.00 92.00 73 ALA A C 1
ATOM 558 O O . ALA A 1 73 ? -1.535 10.104 -0.704 1.00 92.00 73 ALA A O 1
ATOM 559 N N . ALA A 1 74 ? -0.681 9.831 -2.766 1.00 92.94 74 ALA A N 1
ATOM 560 C CA . ALA A 1 74 ? -1.763 10.519 -3.465 1.00 92.94 74 ALA A CA 1
ATOM 561 C C . ALA A 1 74 ? -3.083 9.737 -3.397 1.00 92.94 74 ALA A C 1
ATOM 563 O O . ALA A 1 74 ? -4.144 10.334 -3.227 1.00 92.94 74 ALA A O 1
ATOM 564 N N . GLN A 1 75 ? -3.017 8.409 -3.521 1.00 94.00 75 GLN A N 1
ATOM 565 C CA . GLN A 1 75 ? -4.172 7.519 -3.413 1.00 94.00 75 GLN A CA 1
ATOM 566 C C . GLN A 1 75 ? -3.825 6.346 -2.491 1.00 94.00 75 GLN A C 1
ATOM 568 O O . GLN A 1 75 ? -3.437 5.282 -2.975 1.00 94.00 75 GLN A O 1
ATOM 573 N N . PRO A 1 76 ? -3.936 6.526 -1.161 1.00 94.25 76 PRO A N 1
ATOM 574 C CA . PRO A 1 76 ? -3.567 5.521 -0.170 1.00 94.25 76 PRO A CA 1
ATOM 575 C C . PRO A 1 76 ? -4.645 4.440 -0.035 1.00 94.25 76 PRO A C 1
ATOM 577 O O . PRO A 1 76 ? -5.111 4.168 1.065 1.00 94.25 76 PRO A O 1
ATOM 580 N N . THR A 1 77 ? -5.087 3.860 -1.147 1.00 94.69 77 THR A N 1
ATOM 581 C CA . THR A 1 77 ? -6.105 2.806 -1.192 1.00 94.69 77 THR A CA 1
ATOM 582 C C . THR A 1 77 ? -5.502 1.535 -1.775 1.00 94.69 77 THR A C 1
ATOM 584 O O . THR A 1 77 ? -4.610 1.586 -2.624 1.00 94.69 77 THR A O 1
ATOM 587 N N . LEU A 1 78 ? -5.973 0.371 -1.320 1.00 94.12 78 LEU A N 1
ATOM 588 C CA . LEU A 1 78 ? -5.462 -0.916 -1.803 1.00 94.12 78 LEU A CA 1
ATOM 589 C C . LEU A 1 78 ? -5.676 -1.092 -3.311 1.00 94.12 78 LEU A C 1
ATOM 591 O O . LEU A 1 78 ? -4.804 -1.645 -3.977 1.00 94.12 78 LEU A O 1
ATOM 595 N N . ASP A 1 79 ? -6.806 -0.617 -3.840 1.00 94.81 79 ASP A N 1
ATOM 596 C CA . ASP A 1 79 ? -7.126 -0.721 -5.266 1.00 94.81 79 ASP A CA 1
ATOM 597 C C . ASP A 1 79 ? -6.146 0.097 -6.119 1.00 94.81 79 ASP A C 1
ATOM 599 O O . ASP A 1 79 ? -5.492 -0.441 -7.016 1.00 94.81 79 ASP A O 1
ATOM 603 N N . ALA A 1 80 ? -5.933 1.369 -5.760 1.00 94.62 80 ALA A N 1
ATOM 604 C CA . ALA A 1 80 ? -4.991 2.233 -6.464 1.00 94.62 80 ALA A CA 1
ATOM 605 C C . ALA A 1 80 ? -3.557 1.696 -6.375 1.00 94.62 80 ALA A C 1
ATOM 607 O O . ALA A 1 80 ? -2.818 1.712 -7.360 1.00 94.62 80 ALA A O 1
ATOM 608 N N . TRP A 1 81 ? -3.157 1.184 -5.211 1.00 94.56 81 TRP A N 1
ATOM 609 C CA . TRP A 1 81 ? -1.835 0.594 -5.016 1.00 94.56 81 TRP A CA 1
ATOM 610 C C . TRP A 1 81 ? -1.630 -0.648 -5.875 1.00 94.56 81 TRP A C 1
ATOM 612 O O . TRP A 1 81 ? -0.588 -0.779 -6.521 1.00 94.56 81 TRP A O 1
ATOM 622 N N . TRP A 1 82 ? -2.628 -1.533 -5.924 1.00 94.31 82 TRP A N 1
ATOM 623 C CA . TRP A 1 82 ? -2.581 -2.728 -6.754 1.00 94.31 82 TRP A CA 1
ATOM 624 C C . TRP A 1 82 ? -2.430 -2.380 -8.235 1.00 94.31 82 TRP A C 1
ATOM 626 O O . TRP A 1 82 ? -1.563 -2.943 -8.895 1.00 94.31 82 TRP A O 1
ATOM 636 N N . GLN A 1 83 ? -3.178 -1.397 -8.741 1.00 93.00 83 GLN A N 1
ATOM 637 C CA . GLN A 1 83 ? -3.057 -0.938 -10.131 1.00 93.00 83 GLN A CA 1
ATOM 638 C C . GLN A 1 83 ? -1.633 -0.466 -10.473 1.00 93.00 83 GLN A C 1
ATOM 640 O O . GLN A 1 83 ? -1.104 -0.776 -11.541 1.00 93.00 83 GLN A O 1
ATOM 645 N N . ARG A 1 84 ? -0.973 0.262 -9.559 1.00 92.62 84 ARG A N 1
ATOM 646 C CA . ARG A 1 84 ? 0.420 0.713 -9.749 1.00 92.62 84 ARG A CA 1
ATOM 647 C C . ARG A 1 84 ? 1.406 -0.451 -9.752 1.00 92.62 84 ARG A C 1
ATOM 649 O O . ARG A 1 84 ? 2.330 -0.466 -10.562 1.00 92.62 84 ARG A O 1
ATOM 656 N N . ILE A 1 85 ? 1.219 -1.404 -8.845 1.00 91.81 85 ILE A N 1
ATOM 657 C CA . ILE A 1 85 ? 2.057 -2.601 -8.738 1.00 91.81 85 ILE A CA 1
ATOM 658 C C . ILE A 1 85 ? 1.888 -3.486 -9.971 1.00 91.81 85 ILE A C 1
ATOM 660 O O . ILE A 1 85 ? 2.886 -3.915 -10.538 1.00 91.81 85 ILE A O 1
ATOM 664 N N . ASP A 1 86 ? 0.655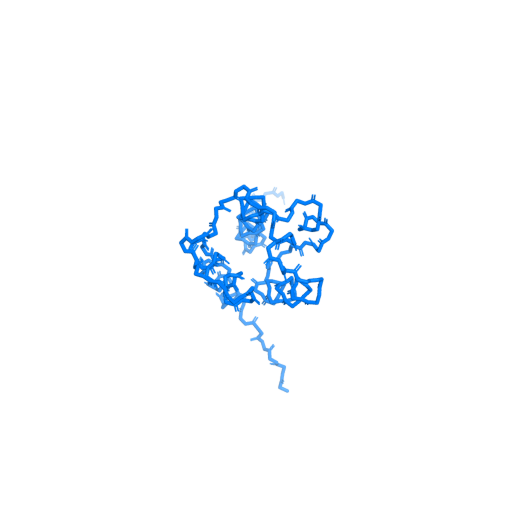 -3.730 -10.410 1.00 91.69 86 ASP A N 1
ATOM 665 C CA . ASP A 1 86 ? 0.353 -4.543 -11.586 1.00 91.69 86 ASP A CA 1
ATOM 666 C C . ASP A 1 86 ? 0.967 -3.938 -12.856 1.00 91.69 86 ASP A C 1
ATOM 668 O O . ASP A 1 86 ? 1.643 -4.634 -13.612 1.00 91.69 86 ASP A O 1
ATOM 672 N N . ALA A 1 87 ? 0.851 -2.618 -13.033 1.00 90.38 87 ALA A N 1
ATOM 673 C CA . ALA A 1 87 ? 1.528 -1.911 -14.116 1.00 90.38 87 ALA A CA 1
ATOM 674 C C . ALA A 1 87 ? 3.061 -2.057 -14.041 1.00 90.38 87 ALA A C 1
ATOM 676 O O . ALA A 1 87 ? 3.711 -2.294 -15.060 1.00 90.38 87 ALA A O 1
ATOM 677 N N . ALA A 1 88 ? 3.647 -1.958 -12.842 1.00 89.31 88 ALA A N 1
ATOM 678 C CA . ALA A 1 88 ? 5.086 -2.126 -12.647 1.00 89.31 88 ALA A CA 1
ATOM 679 C C . ALA A 1 88 ? 5.558 -3.569 -12.899 1.00 89.31 88 ALA A C 1
ATOM 681 O O . ALA A 1 88 ? 6.651 -3.753 -13.429 1.00 89.31 88 ALA A O 1
ATOM 682 N N . ARG A 1 89 ? 4.743 -4.577 -12.552 1.00 88.50 89 ARG A N 1
ATOM 683 C CA . ARG A 1 89 ? 5.008 -5.998 -12.837 1.00 88.50 89 ARG A CA 1
ATOM 684 C C . ARG A 1 89 ? 5.082 -6.242 -14.339 1.00 88.50 89 ARG A C 1
ATOM 686 O O . ARG A 1 89 ? 6.084 -6.761 -14.810 1.00 88.50 89 ARG A O 1
ATOM 693 N N . ARG A 1 90 ? 4.072 -5.791 -15.092 1.00 85.00 90 ARG A N 1
ATOM 694 C CA . ARG A 1 90 ? 4.033 -5.942 -16.559 1.00 85.00 90 ARG A CA 1
ATOM 695 C C . ARG A 1 90 ? 5.233 -5.275 -17.230 1.00 85.00 90 ARG A C 1
ATOM 697 O O . ARG A 1 90 ? 5.917 -5.898 -18.035 1.00 85.00 90 ARG A O 1
ATOM 704 N N . ALA A 1 91 ? 5.553 -4.051 -16.806 1.00 82.94 91 ALA A N 1
ATOM 705 C CA . ALA A 1 91 ? 6.714 -3.327 -17.312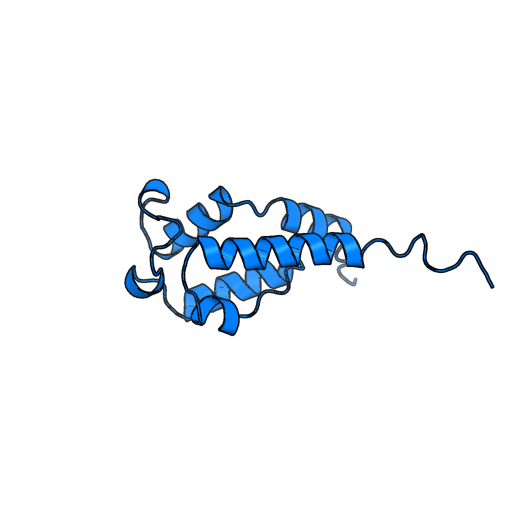 1.00 82.94 91 ALA A CA 1
ATOM 706 C C . ALA A 1 91 ? 8.047 -4.039 -17.007 1.00 82.94 91 ALA A C 1
ATOM 708 O O . ALA A 1 91 ? 8.960 -3.981 -17.824 1.00 82.94 91 ALA A O 1
ATOM 709 N N . ALA A 1 92 ? 8.174 -4.715 -15.858 1.00 76.56 92 ALA A N 1
ATOM 710 C CA . ALA A 1 92 ? 9.375 -5.479 -15.512 1.00 76.56 92 ALA A CA 1
ATOM 711 C C . ALA A 1 92 ? 9.552 -6.732 -16.393 1.00 76.56 92 ALA A C 1
ATOM 713 O O . ALA A 1 92 ? 10.674 -7.039 -16.805 1.00 76.56 92 ALA A O 1
ATOM 714 N N . THR A 1 93 ? 8.451 -7.413 -16.730 1.00 70.06 93 THR A N 1
ATOM 715 C CA . THR A 1 93 ? 8.459 -8.569 -17.639 1.00 70.06 93 THR A CA 1
ATOM 716 C C . THR A 1 93 ? 8.820 -8.159 -19.074 1.00 70.06 93 THR A C 1
ATOM 718 O O . THR A 1 93 ? 9.557 -8.872 -19.752 1.00 70.06 93 THR A O 1
ATOM 721 N N . GLU A 1 94 ? 8.368 -6.986 -19.530 1.00 64.12 94 GLU A N 1
ATOM 722 C CA . GLU A 1 94 ? 8.666 -6.458 -20.873 1.00 64.12 94 GLU A CA 1
ATOM 723 C C . GLU A 1 94 ? 10.112 -5.938 -21.026 1.00 64.12 94 GLU A C 1
ATOM 725 O O . GLU A 1 94 ? 10.726 -6.152 -22.071 1.00 64.12 94 GLU A O 1
ATOM 730 N N . ASP A 1 95 ? 10.703 -5.326 -19.991 1.00 61.50 95 ASP A N 1
ATOM 731 C CA . ASP A 1 95 ? 12.092 -4.808 -20.011 1.00 61.50 95 ASP A CA 1
ATOM 732 C C . ASP A 1 95 ? 13.142 -5.941 -20.115 1.00 61.50 95 ASP A C 1
ATOM 734 O O . ASP A 1 95 ? 14.273 -5.723 -20.549 1.00 61.50 95 ASP A O 1
ATOM 738 N N . THR A 1 96 ? 12.757 -7.175 -19.764 1.00 56.16 96 THR A N 1
ATOM 739 C CA . THR A 1 96 ? 13.646 -8.349 -19.710 1.00 56.16 96 THR A CA 1
ATOM 740 C C . THR A 1 96 ? 13.666 -9.168 -21.014 1.00 56.16 96 THR A C 1
ATOM 742 O O . THR A 1 96 ? 14.479 -10.086 -21.136 1.00 56.16 96 THR A O 1
ATOM 745 N N . HIS A 1 97 ? 12.861 -8.834 -22.036 1.00 52.09 97 HIS A N 1
ATOM 746 C CA . HIS A 1 97 ? 12.888 -9.524 -23.340 1.00 52.09 97 HIS A CA 1
ATOM 747 C C . HIS A 1 97 ? 13.513 -8.677 -24.473 1.00 52.09 97 HIS A C 1
ATOM 749 O O . HIS A 1 97 ? 12.800 -8.137 -25.317 1.00 52.09 97 HIS A O 1
ATOM 755 N N . PRO A 1 98 ? 14.856 -8.583 -24.568 1.00 51.12 98 PRO A N 1
ATOM 756 C CA . PRO A 1 98 ? 15.535 -7.924 -25.686 1.00 51.12 98 PRO A CA 1
ATOM 757 C C . PRO A 1 98 ? 15.677 -8.795 -26.954 1.00 51.12 98 PRO A C 1
ATOM 759 O O . PRO A 1 98 ? 16.380 -8.389 -27.876 1.00 51.12 98 PRO A O 1
ATOM 762 N N . ALA A 1 99 ? 15.055 -9.978 -27.045 1.00 52.03 99 ALA A N 1
ATOM 763 C CA . ALA A 1 99 ? 15.399 -10.961 -28.083 1.00 52.03 99 ALA A CA 1
ATOM 764 C C . ALA A 1 99 ? 14.858 -10.679 -29.505 1.00 52.03 99 ALA A C 1
ATOM 766 O O . ALA A 1 99 ? 15.204 -11.427 -30.412 1.00 52.03 99 ALA A O 1
ATOM 767 N N . ASP A 1 100 ? 14.089 -9.606 -29.733 1.00 51.25 100 ASP A N 1
ATOM 768 C CA . ASP A 1 100 ? 13.508 -9.308 -31.061 1.00 51.25 100 ASP A CA 1
ATOM 769 C C . ASP A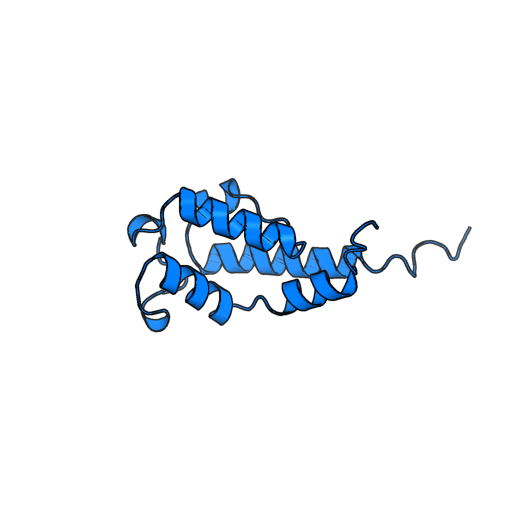 1 100 ? 13.896 -7.930 -31.635 1.00 51.25 100 ASP A C 1
ATOM 771 O O . ASP A 1 100 ? 13.328 -7.478 -32.624 1.00 51.25 100 ASP A O 1
ATOM 775 N N . ARG A 1 101 ? 14.860 -7.203 -31.040 1.00 56.97 101 ARG A N 1
ATOM 776 C CA . ARG A 1 101 ? 15.167 -5.832 -31.509 1.00 56.97 101 ARG A CA 1
ATOM 777 C C . ARG A 1 101 ? 16.202 -5.732 -32.638 1.00 56.97 101 ARG A C 1
ATOM 779 O O . ARG A 1 101 ? 16.382 -4.638 -33.163 1.00 56.97 101 ARG A O 1
ATOM 786 N N . GLU A 1 102 ? 16.859 -6.815 -33.055 1.00 48.38 102 GLU A N 1
ATOM 787 C CA . GLU A 1 102 ? 17.895 -6.731 -34.099 1.00 48.38 102 GLU A CA 1
ATOM 788 C C . GLU A 1 102 ? 17.922 -7.960 -35.023 1.00 48.38 102 GLU A C 1
ATOM 790 O O . GLU A 1 102 ? 18.855 -8.754 -35.036 1.00 48.38 102 GLU A O 1
ATOM 795 N N . ALA A 1 103 ? 16.881 -8.104 -35.842 1.00 50.81 103 ALA A N 1
ATOM 796 C CA . ALA A 1 103 ? 16.959 -8.829 -37.106 1.00 50.81 103 ALA A CA 1
ATOM 797 C C . ALA A 1 103 ? 16.406 -7.924 -38.211 1.00 50.81 103 ALA A C 1
ATOM 799 O O . ALA A 1 103 ? 15.240 -8.006 -38.588 1.00 50.81 103 ALA A O 1
ATOM 800 N N . GLY A 1 104 ? 17.247 -7.016 -38.708 1.00 54.88 104 GLY A N 1
ATOM 801 C CA . GLY A 1 104 ? 16.964 -6.288 -39.942 1.00 54.88 104 GLY A CA 1
ATOM 802 C C . GLY A 1 104 ? 17.327 -4.813 -39.900 1.00 54.88 104 GLY A C 1
ATOM 803 O O . GLY A 1 104 ? 16.440 -3.974 -39.766 1.00 54.88 104 GLY A O 1
ATOM 804 N N . ARG A 1 105 ? 18.605 -4.504 -40.125 1.00 51.62 105 ARG A N 1
ATOM 805 C CA . ARG A 1 105 ? 19.042 -3.755 -41.315 1.00 51.62 105 ARG A CA 1
ATOM 806 C C . ARG A 1 105 ? 20.476 -4.105 -41.671 1.00 51.62 105 ARG A C 1
ATOM 808 O O . ARG A 1 105 ? 21.279 -4.266 -40.732 1.00 51.62 105 ARG A O 1
#

pLDDT: mean 81.37, std 16.31, range [37.97, 94.81]

Sequence (105 aa):
MEPRTDPNAADAAADSMTPPRLRETVAAVIGTDPDNLRGDQNLVLLGLGSLEMMRLVNQWRRLGLRVAFQDLAAQPTLDAWWQRIDAARRAATEDTHPADREAGR

Radius of gyration: 16.09 Å; chains: 1; bounding box: 44×25×54 Å

Secondary structure (DSSP, 8-state):
------HHHHHHHHHT--HHHHHHHHHHHHTS-GGG--TTS-TTTTT--HHHHHHHHHHHHHTT----HHHHHHS-SHHHHHHHHHHHHHHHHHHT--TTS-S--

InterPro domains:
  IPR009081 Phosphopantetheine binding ACP domain [PF00550] (21-81)
  IPR009081 Phosphopantetheine binding ACP domain [PS50075] (16-89)
  IPR036736 ACP-like superfamily [G3DSA:1.10.1200.10] (12-90)
  IPR036736 ACP-like superfamily [SSF47336] (20-98)

Organism: NCBI:txid516124